Protein AF-A0A2T0V0A3-F1 (afdb_monomer_lite)

Secondary structure (DSSP, 8-state):
----------------HHHHHHHHHHHT-S-HHHHHHHHHHHHHS----HHHHHHTTTS---S-HHHHHGGG-----------------

InterPro domains:
  IPR019239 Bacterial antitoxin of type II TA system, VapB [PF09957] (10-41)

Structure (mmCIF, N/CA/C/O backbone):
data_AF-A0A2T0V0A3-F1
#
_entry.id   AF-A0A2T0V0A3-F1
#
loop_
_atom_site.group_PDB
_atom_site.id
_atom_site.type_symbol
_atom_site.label_atom_id
_atom_site.label_alt_id
_atom_site.label_comp_id
_atom_site.label_asym_id
_atom_site.label_entity_id
_atom_site.label_seq_id
_atom_site.pdbx_PDB_ins_code
_atom_site.Cartn_x
_atom_site.Cartn_y
_atom_site.Cartn_z
_atom_site.occupancy
_atom_site.B_iso_or_equiv
_atom_site.auth_seq_id
_atom_site.auth_comp_id
_atom_site.auth_asym_id
_atom_site.auth_atom_id
_atom_site.pdbx_PDB_model_num
ATOM 1 N N . MET A 1 1 ? 14.738 18.683 -8.330 1.00 37.66 1 MET A N 1
ATOM 2 C CA . MET A 1 1 ? 14.288 17.687 -7.334 1.00 37.66 1 MET A CA 1
ATOM 3 C C . MET A 1 1 ? 12.949 18.165 -6.773 1.00 37.66 1 MET A C 1
ATOM 5 O O . MET A 1 1 ? 12.928 19.100 -5.983 1.00 37.66 1 MET A O 1
ATOM 9 N N . LYS A 1 2 ? 11.819 17.677 -7.309 1.00 40.81 2 LYS A N 1
ATOM 10 C CA . LYS A 1 2 ? 10.482 18.147 -6.903 1.00 40.81 2 LYS A CA 1
ATOM 11 C C . LYS A 1 2 ? 10.125 17.490 -5.573 1.00 40.81 2 LYS A C 1
ATOM 13 O O . LYS A 1 2 ? 9.757 16.323 -5.524 1.00 40.81 2 LYS A O 1
ATOM 18 N N . VAL A 1 3 ? 10.293 18.254 -4.504 1.00 43.25 3 VAL A N 1
ATOM 19 C CA . VAL A 1 3 ? 9.799 17.932 -3.169 1.00 43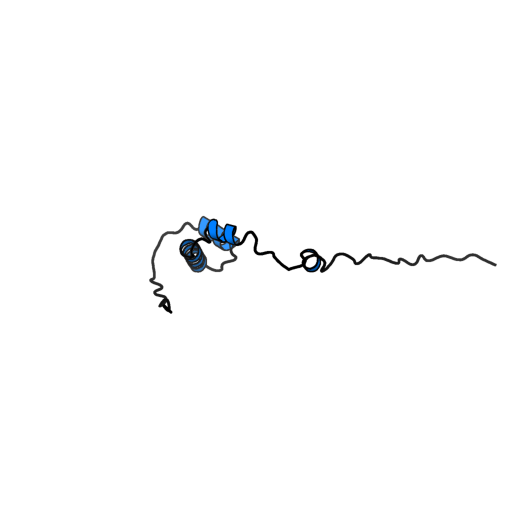.25 3 VAL A CA 1
ATOM 20 C C . VAL A 1 3 ? 8.277 17.908 -3.284 1.00 43.25 3 VAL A C 1
ATOM 22 O O . VAL A 1 3 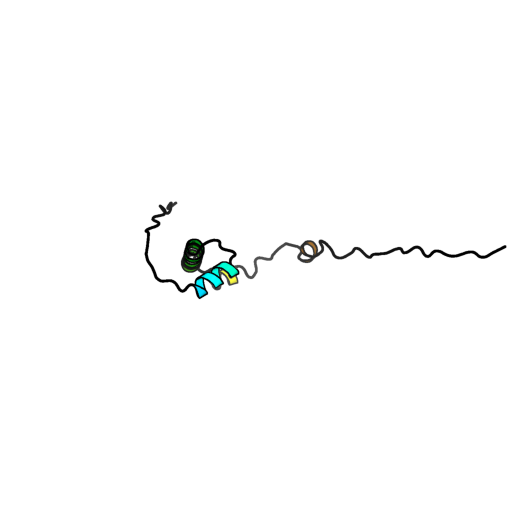? 7.662 18.954 -3.499 1.00 43.25 3 VAL A O 1
ATOM 25 N N . TYR A 1 4 ? 7.661 16.725 -3.248 1.00 53.88 4 TYR A N 1
ATOM 26 C CA . TYR A 1 4 ? 6.208 16.616 -3.176 1.00 53.88 4 TYR A CA 1
ATOM 27 C C . TYR A 1 4 ? 5.777 17.241 -1.852 1.00 53.88 4 TYR A C 1
ATOM 29 O O . TYR A 1 4 ? 5.835 16.616 -0.797 1.00 53.88 4 TYR A O 1
ATOM 37 N N . ARG A 1 5 ? 5.392 18.519 -1.907 1.00 47.34 5 ARG A N 1
ATOM 38 C CA . ARG A 1 5 ? 4.656 19.195 -0.847 1.00 47.34 5 ARG A CA 1
ATOM 39 C C . ARG A 1 5 ? 3.418 18.343 -0.618 1.00 47.34 5 ARG A C 1
ATOM 41 O O . ARG A 1 5 ? 2.543 18.303 -1.478 1.00 47.34 5 ARG A O 1
ATOM 48 N N . TRP A 1 6 ? 3.435 17.592 0.476 1.00 53.69 6 TRP A N 1
ATOM 49 C CA . TRP A 1 6 ? 2.448 16.593 0.854 1.00 53.69 6 TRP A CA 1
ATOM 50 C C . TRP A 1 6 ? 1.105 17.296 1.071 1.00 53.69 6 TRP A C 1
ATOM 52 O O . TRP A 1 6 ? 0.729 17.663 2.179 1.00 53.69 6 TRP A O 1
ATOM 62 N N . CYS A 1 7 ? 0.398 17.576 -0.020 1.00 59.31 7 CYS A N 1
ATOM 63 C CA . CYS A 1 7 ? -0.963 18.067 0.014 1.00 59.31 7 CYS A CA 1
ATOM 64 C C . CYS A 1 7 ? -1.828 16.848 0.329 1.00 59.31 7 CYS A C 1
ATOM 66 O O . CYS A 1 7 ? -2.409 16.237 -0.560 1.00 59.31 7 CYS A O 1
ATOM 68 N N . MET A 1 8 ? -1.827 16.414 1.592 1.00 63.09 8 MET A N 1
ATOM 69 C CA . MET A 1 8 ? -2.832 15.463 2.051 1.00 63.09 8 MET A CA 1
ATOM 70 C C . MET A 1 8 ? -4.123 16.240 2.236 1.00 63.09 8 MET A C 1
ATOM 72 O O . MET A 1 8 ? -4.444 16.703 3.330 1.00 63.09 8 MET A O 1
ATOM 76 N N . THR A 1 9 ? -4.851 16.420 1.143 1.00 69.31 9 THR A N 1
ATOM 77 C CA . THR A 1 9 ? -6.239 16.846 1.210 1.00 69.31 9 THR A CA 1
ATOM 78 C C . THR A 1 9 ? -7.045 15.761 1.914 1.00 69.31 9 THR A C 1
ATOM 80 O O . THR A 1 9 ? -6.879 14.563 1.677 1.00 69.31 9 THR A O 1
ATOM 83 N N . ARG A 1 10 ? -7.885 16.179 2.864 1.00 78.25 10 ARG A N 1
ATOM 84 C CA . ARG A 1 10 ? -8.855 15.282 3.486 1.00 78.25 10 ARG A CA 1
ATOM 85 C C . ARG A 1 10 ? -9.930 14.998 2.446 1.00 78.25 10 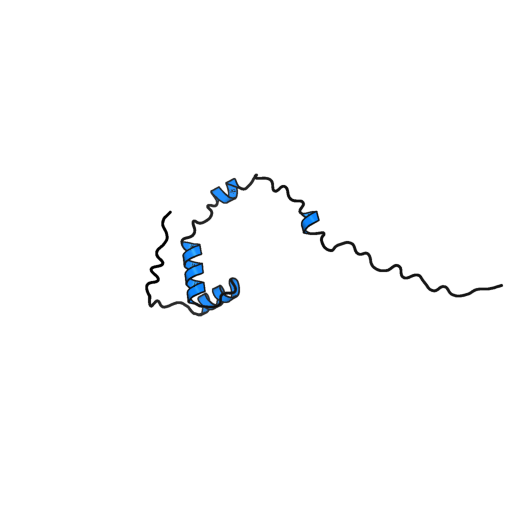ARG A C 1
ATOM 87 O O . ARG A 1 10 ? -10.692 15.897 2.107 1.00 78.25 10 ARG A O 1
ATOM 94 N N . THR A 1 11 ? -9.976 13.768 1.964 1.00 79.44 11 THR A N 1
ATOM 95 C CA . THR A 1 11 ? -11.000 13.308 1.027 1.00 79.44 11 THR A CA 1
ATOM 96 C C . THR A 1 11 ? -11.886 12.308 1.749 1.00 79.44 11 THR A C 1
ATOM 98 O O . THR A 1 11 ? -11.373 11.430 2.441 1.00 79.44 11 THR A O 1
ATOM 101 N N . ASN A 1 12 ? -13.202 12.466 1.620 1.00 84.81 12 ASN A N 1
ATOM 102 C CA . ASN A 1 12 ? -14.165 11.490 2.109 1.00 84.81 12 ASN A CA 1
ATOM 103 C C . ASN A 1 12 ? -14.541 10.593 0.926 1.00 84.81 12 ASN A C 1
ATOM 105 O O . ASN A 1 12 ? -15.095 11.087 -0.054 1.00 84.81 12 ASN A O 1
ATOM 109 N N . ILE A 1 13 ? -14.138 9.329 0.980 1.00 83.75 13 ILE A N 1
ATOM 110 C CA . ILE A 1 13 ? -14.407 8.319 -0.044 1.00 83.75 13 ILE A CA 1
ATOM 111 C C . ILE A 1 13 ? -14.876 7.058 0.665 1.00 83.75 13 ILE A C 1
ATOM 113 O O . ILE A 1 13 ? -14.317 6.698 1.703 1.00 83.75 13 ILE A O 1
ATOM 117 N N . ASP A 1 14 ? -15.883 6.402 0.105 1.00 87.31 14 ASP A N 1
ATOM 118 C CA . ASP A 1 14 ? -16.311 5.092 0.576 1.00 87.31 14 ASP A CA 1
ATOM 119 C C . ASP A 1 14 ? -15.329 4.037 0.067 1.00 87.31 14 ASP A C 1
ATOM 121 O O . ASP A 1 14 ? -14.956 4.019 -1.110 1.00 87.31 14 ASP A O 1
ATOM 125 N N . ILE A 1 15 ? -14.867 3.184 0.976 1.00 86.31 15 ILE A N 1
ATOM 126 C CA . ILE A 1 15 ? -13.919 2.109 0.690 1.00 86.31 15 ILE A CA 1
ATOM 127 C C . ILE A 1 15 ? -14.492 0.837 1.295 1.00 86.31 15 ILE A C 1
ATOM 129 O O . ILE A 1 15 ? -15.036 0.868 2.396 1.00 86.31 15 ILE A O 1
ATOM 133 N N . ASP A 1 16 ? -14.359 -0.265 0.570 1.00 89.56 16 ASP A N 1
ATOM 134 C CA . ASP A 1 16 ? -14.740 -1.579 1.063 1.00 89.56 16 ASP A CA 1
ATOM 135 C C . ASP A 1 16 ? -13.811 -2.011 2.212 1.00 89.56 16 ASP A C 1
ATOM 137 O O . ASP A 1 16 ? -12.588 -2.115 2.053 1.00 89.56 16 ASP A O 1
ATOM 141 N N . ASP A 1 17 ? -14.403 -2.245 3.380 1.00 87.00 17 ASP A N 1
ATOM 142 C CA . ASP A 1 17 ? -13.687 -2.616 4.596 1.00 87.00 17 ASP A CA 1
ATOM 143 C C . ASP A 1 17 ? -13.077 -4.019 4.520 1.00 87.00 17 ASP A C 1
ATOM 145 O O . ASP A 1 17 ? -12.016 -4.244 5.112 1.00 87.00 17 ASP A O 1
ATOM 149 N N . ASP A 1 18 ? -13.671 -4.927 3.742 1.00 90.50 18 ASP A N 1
ATOM 150 C CA . ASP A 1 18 ? -13.155 -6.282 3.555 1.00 90.50 18 ASP A CA 1
ATOM 151 C C . ASP A 1 18 ? -11.874 -6.254 2.711 1.00 90.50 18 ASP A C 1
ATOM 153 O O . ASP A 1 18 ? -10.871 -6.888 3.065 1.00 90.50 18 ASP A O 1
ATOM 157 N N . LEU A 1 19 ? -11.853 -5.434 1.651 1.00 86.88 19 LEU A N 1
ATOM 158 C CA . LEU A 1 19 ? -10.650 -5.210 0.838 1.00 86.88 19 LEU A CA 1
ATOM 159 C C . LEU A 1 19 ? -9.536 -4.552 1.655 1.00 86.88 19 LEU A C 1
ATOM 161 O O . LEU A 1 19 ? -8.368 -4.938 1.556 1.00 86.88 19 LEU A O 1
ATOM 165 N N . VAL A 1 20 ? -9.877 -3.573 2.494 1.00 86.81 20 VAL A N 1
ATOM 166 C CA . VAL A 1 20 ? -8.891 -2.918 3.362 1.00 86.81 20 VAL A CA 1
ATOM 167 C C . VAL A 1 20 ? -8.333 -3.900 4.390 1.00 86.81 20 VAL A C 1
ATOM 169 O O . VAL A 1 20 ? -7.121 -3.911 4.614 1.00 86.81 20 VAL A O 1
ATOM 172 N N . ALA A 1 21 ? -9.169 -4.762 4.968 1.00 87.06 21 ALA A N 1
ATOM 173 C CA . ALA A 1 21 ? -8.729 -5.802 5.893 1.00 87.06 21 ALA A CA 1
ATOM 174 C C . ALA A 1 21 ? -7.812 -6.835 5.219 1.00 87.06 21 ALA A C 1
ATOM 176 O O . ALA A 1 21 ? -6.854 -7.311 5.832 1.00 87.06 21 ALA A O 1
ATOM 177 N N . GLU A 1 22 ? -8.062 -7.190 3.957 1.00 88.19 22 GLU A N 1
ATOM 178 C CA . GLU A 1 22 ? -7.166 -8.060 3.193 1.00 88.19 22 GLU A CA 1
ATOM 179 C C . GLU A 1 22 ? -5.801 -7.398 2.954 1.00 88.19 22 GLU A C 1
ATOM 181 O O . GLU A 1 22 ? -4.764 -8.014 3.204 1.00 88.19 22 GLU A O 1
ATOM 186 N N . VAL A 1 23 ? -5.785 -6.126 2.544 1.00 86.25 23 VAL A N 1
ATOM 187 C CA . VAL A 1 23 ? -4.545 -5.366 2.310 1.00 86.25 23 VAL A CA 1
ATOM 188 C C . VAL A 1 23 ? -3.755 -5.180 3.604 1.00 86.25 23 VAL A C 1
ATOM 190 O O . VAL A 1 23 ? -2.537 -5.358 3.596 1.00 86.25 23 VAL A O 1
ATOM 193 N N . ILE A 1 24 ? -4.435 -4.875 4.711 1.00 87.56 24 ILE A N 1
ATOM 194 C CA . ILE A 1 24 ? -3.822 -4.756 6.036 1.00 87.56 24 ILE A CA 1
ATOM 195 C C . ILE A 1 24 ? -3.148 -6.067 6.435 1.00 87.56 24 ILE A C 1
ATOM 197 O O . ILE A 1 24 ? -1.974 -6.049 6.783 1.00 87.56 24 ILE A O 1
ATOM 201 N N . ARG A 1 25 ? -3.842 -7.206 6.315 1.00 86.38 25 ARG A N 1
ATOM 202 C CA . ARG A 1 25 ? -3.259 -8.519 6.642 1.00 86.38 25 ARG A CA 1
ATOM 203 C C . ARG A 1 25 ? -2.104 -8.894 5.718 1.00 86.38 25 ARG A C 1
ATOM 205 O O . ARG A 1 25 ? -1.132 -9.491 6.160 1.00 86.38 25 ARG A O 1
ATOM 212 N N . LYS A 1 26 ? -2.207 -8.560 4.431 1.00 86.75 26 LYS A N 1
ATOM 213 C CA . LYS A 1 26 ? -1.216 -8.927 3.411 1.00 86.75 26 LYS A CA 1
ATOM 214 C C . LYS A 1 26 ? 0.081 -8.124 3.507 1.00 86.75 26 LYS A C 1
ATOM 216 O O . LYS A 1 26 ? 1.124 -8.625 3.098 1.00 86.75 26 LYS A O 1
ATOM 221 N N . TYR A 1 27 ? 0.009 -6.885 3.986 1.00 84.44 27 TYR A N 1
ATOM 222 C CA . TYR A 1 27 ? 1.149 -5.966 4.051 1.00 84.44 27 TYR A CA 1
ATOM 223 C C . TYR A 1 27 ? 1.481 -5.494 5.472 1.00 84.44 27 TYR A C 1
ATOM 225 O O . TYR A 1 27 ? 2.294 -4.587 5.610 1.00 84.44 27 TYR A O 1
ATOM 233 N N . ASP A 1 28 ? 0.870 -6.110 6.488 1.00 85.44 28 ASP A N 1
ATOM 234 C CA . ASP A 1 28 ? 1.053 -5.831 7.920 1.00 85.44 28 ASP A CA 1
ATOM 235 C C . ASP A 1 28 ? 0.927 -4.335 8.272 1.00 85.44 28 ASP A C 1
ATOM 237 O O . ASP A 1 28 ? 1.820 -3.712 8.842 1.00 85.44 28 ASP A O 1
ATOM 241 N N . LEU A 1 29 ? -0.180 -3.719 7.842 1.00 87.50 29 LEU A N 1
ATOM 242 C CA . LEU A 1 29 ? -0.408 -2.275 7.989 1.00 87.50 29 LEU A CA 1
ATOM 243 C C . LEU A 1 29 ? -1.243 -1.938 9.225 1.00 87.50 29 LEU A C 1
ATOM 245 O O . LEU A 1 29 ? -2.118 -2.696 9.634 1.00 87.50 29 LEU A O 1
ATOM 249 N N . SER A 1 30 ? -1.048 -0.741 9.778 1.00 81.19 30 SER A N 1
ATOM 250 C CA . SER A 1 30 ? -1.710 -0.336 11.025 1.00 81.19 30 SER A CA 1
ATOM 251 C C . SER A 1 30 ? -3.024 0.424 10.813 1.00 81.19 30 SER A C 1
ATOM 253 O O . SER A 1 30 ? -3.853 0.503 11.721 1.00 81.19 30 SER A O 1
ATOM 255 N N . SER A 1 31 ? -3.250 0.997 9.622 1.00 85.25 31 SER A N 1
ATOM 256 C CA . SER A 1 31 ? -4.430 1.831 9.367 1.00 85.25 31 SER A CA 1
ATOM 257 C C . SER A 1 31 ? -4.973 1.745 7.941 1.00 85.25 31 SER A C 1
ATOM 259 O O . SER A 1 31 ? -4.243 1.525 6.973 1.00 85.25 31 SER A O 1
ATOM 261 N N . LYS A 1 32 ? -6.272 2.045 7.791 1.00 84.19 32 LYS A N 1
ATOM 262 C CA . LYS A 1 32 ? -6.923 2.180 6.476 1.00 84.19 32 LYS A CA 1
ATOM 263 C C . LYS A 1 32 ? -6.236 3.240 5.602 1.00 84.19 32 LYS A C 1
ATOM 265 O O . LYS A 1 32 ? -6.133 3.082 4.391 1.00 84.19 32 LYS A O 1
ATOM 270 N N . ARG A 1 33 ? -5.719 4.314 6.214 1.00 84.00 33 ARG A N 1
ATOM 271 C CA . ARG A 1 33 ? -4.991 5.379 5.505 1.00 84.00 33 ARG A CA 1
ATOM 272 C C . ARG A 1 33 ? -3.677 4.869 4.919 1.00 84.00 33 ARG A C 1
ATOM 274 O O . ARG A 1 33 ? -3.364 5.216 3.787 1.00 84.00 33 ARG A O 1
ATOM 281 N N . GLU A 1 34 ? -2.935 4.058 5.669 1.00 82.56 34 GLU A N 1
ATOM 282 C CA . GLU A 1 34 ? -1.709 3.422 5.174 1.00 82.56 34 GLU A CA 1
ATOM 283 C C . GLU A 1 34 ? -2.002 2.432 4.052 1.00 82.56 34 GLU A C 1
ATOM 285 O O . GLU A 1 34 ? -1.283 2.420 3.058 1.00 82.56 34 GLU A O 1
ATOM 290 N N . ALA A 1 35 ? -3.089 1.661 4.158 1.00 86.31 35 ALA A N 1
ATOM 291 C CA . ALA A 1 35 ? -3.523 0.769 3.085 1.00 86.31 35 ALA A CA 1
ATOM 292 C C . ALA A 1 35 ? -3.795 1.535 1.781 1.00 86.31 35 ALA A C 1
ATOM 294 O O . ALA A 1 35 ? -3.322 1.135 0.716 1.00 86.31 35 ALA A O 1
ATOM 295 N N . VAL A 1 36 ? -4.487 2.676 1.869 1.00 85.44 36 VAL A N 1
ATOM 296 C CA . VAL A 1 36 ? -4.765 3.543 0.713 1.00 85.44 36 VAL A CA 1
ATOM 297 C C . VAL A 1 36 ? -3.492 4.194 0.171 1.00 85.44 36 VAL A C 1
ATOM 299 O O . VAL A 1 36 ? -3.286 4.201 -1.040 1.00 85.44 36 VAL A O 1
ATOM 302 N N . ASP A 1 37 ? -2.616 4.709 1.037 1.00 83.94 37 ASP A N 1
ATOM 303 C CA . ASP A 1 37 ? -1.343 5.307 0.615 1.00 83.94 37 ASP A CA 1
ATOM 304 C C . ASP A 1 37 ? -0.455 4.273 -0.094 1.00 83.94 37 ASP A C 1
ATOM 306 O O . ASP A 1 37 ? 0.079 4.547 -1.168 1.00 83.94 37 ASP A O 1
ATOM 310 N N . LEU A 1 38 ? -0.372 3.048 0.436 1.00 84.19 38 LEU A N 1
ATOM 311 C CA . LEU A 1 38 ? 0.359 1.948 -0.189 1.00 84.19 38 LEU A CA 1
ATOM 312 C C . LEU A 1 38 ? -0.248 1.553 -1.540 1.00 84.19 38 LEU A C 1
ATOM 314 O O . LEU A 1 38 ? 0.493 1.343 -2.501 1.00 84.19 38 LEU A O 1
ATOM 318 N N . ALA A 1 39 ? -1.576 1.456 -1.633 1.00 84.62 39 ALA A N 1
ATOM 319 C CA . ALA A 1 39 ? -2.265 1.131 -2.880 1.00 84.62 39 ALA A CA 1
ATOM 320 C C . ALA A 1 39 ? -2.013 2.200 -3.953 1.00 84.62 39 ALA A C 1
ATOM 322 O O . ALA A 1 39 ? -1.642 1.868 -5.079 1.00 84.62 39 ALA A O 1
ATOM 323 N N . LEU A 1 40 ? -2.119 3.482 -3.590 1.00 82.94 40 LEU A N 1
ATOM 324 C CA . LEU A 1 40 ? -1.837 4.598 -4.492 1.00 82.94 40 LEU A CA 1
ATOM 325 C C . LEU A 1 40 ? -0.366 4.638 -4.900 1.00 82.94 40 LEU A C 1
ATOM 327 O O . LEU A 1 40 ? -0.073 4.852 -6.071 1.00 82.94 40 LEU A O 1
ATOM 331 N N . ARG A 1 41 ? 0.570 4.375 -3.982 1.00 80.88 41 ARG A N 1
ATOM 332 C CA . ARG A 1 41 ? 2.002 4.281 -4.309 1.00 80.88 41 ARG A CA 1
ATOM 333 C C . ARG A 1 41 ? 2.324 3.105 -5.212 1.00 80.88 41 ARG A C 1
ATOM 335 O O . ARG A 1 41 ? 3.228 3.226 -6.025 1.00 80.88 41 ARG A O 1
ATOM 342 N N . LYS A 1 42 ? 1.612 1.986 -5.097 1.00 80.31 42 LYS A N 1
ATOM 343 C CA . LYS A 1 42 ? 1.768 0.850 -6.014 1.00 80.31 42 LYS A CA 1
ATOM 344 C C . LYS A 1 42 ? 1.162 1.122 -7.381 1.00 80.31 42 LYS A C 1
ATOM 346 O O . LYS A 1 42 ? 1.739 0.710 -8.376 1.00 80.31 42 LYS A O 1
ATOM 351 N N . ALA A 1 43 ? 0.032 1.821 -7.425 1.00 78.56 43 ALA A N 1
ATOM 352 C CA . ALA A 1 43 ? -0.606 2.217 -8.674 1.00 78.56 43 ALA A CA 1
ATOM 353 C C . ALA A 1 43 ? 0.178 3.325 -9.404 1.00 78.56 43 ALA A C 1
ATOM 355 O O . ALA A 1 43 ? 0.242 3.330 -10.628 1.00 78.56 43 ALA A O 1
ATOM 356 N N . ALA A 1 44 ? 0.768 4.262 -8.656 1.00 74.38 44 ALA A N 1
ATOM 357 C CA . ALA A 1 44 ? 1.525 5.396 -9.188 1.00 74.38 44 ALA A CA 1
ATOM 358 C C . ALA A 1 44 ? 3.025 5.110 -9.347 1.00 74.38 44 ALA A C 1
ATOM 360 O O . ALA A 1 44 ? 3.694 5.749 -10.159 1.00 74.38 44 ALA A O 1
ATOM 361 N N . GLY A 1 45 ? 3.573 4.189 -8.555 1.00 63.66 45 GLY A N 1
ATOM 362 C CA . GLY A 1 45 ? 4.919 3.674 -8.735 1.00 63.66 45 GLY A CA 1
ATOM 363 C C . GLY A 1 45 ? 4.973 3.032 -10.105 1.00 63.66 45 GLY A C 1
ATOM 364 O O . GLY A 1 45 ? 4.199 2.117 -10.370 1.00 63.66 45 GLY A O 1
ATOM 365 N N . SER A 1 46 ? 5.833 3.566 -10.979 1.00 53.88 46 SER A N 1
ATOM 366 C CA . SER A 1 46 ? 6.010 3.066 -12.339 1.00 53.88 46 SER A CA 1
ATOM 367 C C . SER A 1 46 ? 6.090 1.551 -12.264 1.00 53.88 46 SER A C 1
ATOM 369 O O . SER A 1 46 ? 7.024 1.028 -11.652 1.00 53.88 46 SER A O 1
ATOM 371 N N . ALA A 1 47 ? 5.081 0.867 -12.815 1.00 56.38 47 ALA A N 1
ATOM 372 C CA . ALA A 1 47 ? 5.110 -0.576 -12.933 1.00 56.38 47 ALA A CA 1
ATOM 373 C C . ALA A 1 47 ? 6.479 -0.905 -13.514 1.00 56.38 47 ALA A C 1
ATOM 375 O O . ALA A 1 47 ? 6.853 -0.342 -14.548 1.00 56.38 47 ALA A O 1
ATOM 376 N N . ILE A 1 48 ? 7.263 -1.712 -12.797 1.00 57.28 48 ILE A N 1
ATOM 377 C CA . ILE A 1 48 ? 8.495 -2.233 -13.361 1.00 57.28 48 ILE A CA 1
ATOM 378 C C . ILE A 1 48 ? 8.046 -2.913 -14.648 1.00 57.28 48 ILE A C 1
ATOM 380 O O . ILE A 1 48 ? 7.277 -3.876 -14.603 1.00 57.28 48 ILE A O 1
ATOM 384 N N . THR A 1 49 ? 8.400 -2.320 -15.787 1.00 64.81 49 THR A N 1
ATOM 385 C CA . THR A 1 49 ? 7.874 -2.796 -17.056 1.00 64.81 49 THR A CA 1
ATOM 386 C C . THR A 1 49 ? 8.378 -4.221 -17.238 1.00 64.81 49 THR A C 1
ATOM 388 O O . THR A 1 49 ? 9.517 -4.517 -16.857 1.00 64.81 49 THR A O 1
ATOM 391 N N . PRO A 1 50 ? 7.564 -5.127 -17.799 1.00 64.50 50 PRO A N 1
ATOM 392 C CA . PRO A 1 50 ? 8.022 -6.475 -18.115 1.00 64.50 50 PRO A CA 1
ATOM 393 C C . PRO A 1 50 ? 9.347 -6.455 -18.890 1.00 64.50 50 PRO A C 1
ATOM 395 O O . PRO A 1 50 ? 10.214 -7.283 -18.633 1.00 64.50 50 PRO A O 1
ATOM 398 N N . ASP A 1 51 ? 9.543 -5.443 -19.741 1.00 65.69 51 ASP A N 1
ATOM 399 C CA . ASP A 1 51 ? 10.784 -5.194 -20.480 1.00 65.69 51 ASP A CA 1
ATOM 400 C C . ASP A 1 51 ? 11.979 -4.855 -19.580 1.00 65.69 51 ASP A C 1
ATOM 402 O O . ASP A 1 51 ? 13.086 -5.326 -19.831 1.00 65.69 51 ASP A O 1
ATOM 406 N N . PHE A 1 52 ? 11.787 -4.081 -18.505 1.00 66.31 52 PHE A N 1
ATOM 407 C CA . PHE A 1 52 ? 12.846 -3.816 -17.529 1.00 66.31 52 PHE A CA 1
ATOM 408 C C . PHE A 1 52 ? 13.212 -5.087 -16.759 1.00 66.31 52 PHE A C 1
ATOM 410 O O . PHE A 1 52 ? 14.394 -5.383 -16.620 1.00 66.31 52 PHE A O 1
ATOM 417 N N . VAL A 1 53 ? 12.228 -5.889 -16.328 1.00 69.00 53 VAL A N 1
ATOM 418 C CA . VAL A 1 53 ? 12.498 -7.196 -15.691 1.00 69.00 53 VAL A CA 1
ATOM 419 C C . VAL A 1 53 ? 13.253 -8.121 -16.645 1.00 69.00 53 VAL A C 1
ATOM 421 O O . VAL A 1 53 ? 14.217 -8.770 -16.246 1.00 69.00 53 VAL A O 1
ATOM 424 N N . TRP A 1 54 ? 12.857 -8.153 -17.918 1.00 68.88 54 TRP A N 1
ATOM 425 C CA . TRP A 1 54 ? 13.563 -8.912 -18.947 1.00 68.88 54 TRP A CA 1
ATOM 426 C C . TRP A 1 54 ? 14.971 -8.388 -19.210 1.00 68.88 54 TRP A C 1
ATOM 428 O O . TRP A 1 54 ? 15.872 -9.188 -19.431 1.00 68.88 54 TRP A O 1
ATOM 438 N N . SER A 1 55 ? 15.186 -7.077 -19.117 1.00 71.12 55 SER A N 1
ATOM 439 C CA . SER A 1 55 ? 16.516 -6.468 -19.239 1.00 71.12 55 SER A CA 1
ATOM 440 C C . SER A 1 55 ? 17.436 -6.841 -18.071 1.00 71.12 55 SER A C 1
ATOM 442 O O . SER A 1 55 ? 18.652 -6.872 -18.236 1.00 71.12 55 SER A O 1
ATOM 444 N N . LEU A 1 56 ? 16.874 -7.179 -16.903 1.00 68.06 56 LEU A N 1
ATOM 445 C CA . LEU A 1 56 ? 17.625 -7.746 -15.779 1.00 68.06 56 LEU A CA 1
ATOM 446 C C . LEU A 1 56 ? 17.919 -9.248 -15.964 1.00 68.06 56 LEU A C 1
ATOM 448 O O . LEU A 1 56 ? 18.713 -9.827 -15.226 1.00 68.06 56 LEU A O 1
ATOM 452 N N . LYS A 1 57 ? 17.313 -9.923 -16.945 1.00 63.59 57 LYS A N 1
ATOM 453 C CA . LYS A 1 57 ? 17.618 -11.328 -17.223 1.00 63.59 57 LYS A CA 1
ATOM 454 C C . LYS A 1 57 ? 18.953 -11.419 -17.964 1.00 63.59 57 LYS A C 1
ATOM 456 O O . LYS A 1 57 ? 19.010 -11.265 -19.179 1.00 63.59 57 LYS A O 1
ATOM 461 N N . GLY A 1 58 ? 20.024 -11.694 -17.226 1.00 67.75 58 GLY A N 1
ATOM 462 C CA . GLY A 1 58 ? 21.377 -11.823 -17.779 1.00 67.75 58 GLY A CA 1
ATOM 463 C C . GLY A 1 58 ? 22.428 -10.992 -17.050 1.00 67.75 58 GLY A C 1
ATOM 464 O O . GLY A 1 58 ? 23.615 -11.240 -17.244 1.00 67.75 58 GLY A O 1
ATOM 465 N N . ILE A 1 59 ? 22.020 -10.079 -16.159 1.00 68.19 59 ILE A N 1
ATOM 466 C CA . ILE A 1 59 ? 22.914 -9.617 -15.095 1.00 68.19 59 ILE A CA 1
ATOM 467 C C . ILE A 1 59 ? 23.098 -10.794 -14.135 1.00 68.19 59 ILE A C 1
ATOM 469 O O . ILE A 1 59 ? 22.228 -11.111 -13.327 1.00 68.19 59 ILE A O 1
ATOM 473 N N . GLY A 1 60 ? 24.183 -11.542 -14.331 1.00 63.59 60 GLY A N 1
ATOM 474 C CA . GLY A 1 60 ? 24.535 -12.664 -13.472 1.00 63.59 60 GLY A CA 1
ATOM 475 C C . GLY A 1 60 ? 24.531 -12.219 -12.013 1.00 63.59 60 GLY A C 1
ATOM 476 O O . GLY A 1 60 ? 25.022 -11.143 -11.679 1.00 63.59 60 GLY A O 1
ATOM 477 N N . TRP A 1 61 ? 23.928 -13.026 -11.149 1.00 76.44 61 TRP A N 1
ATOM 478 C CA . TRP A 1 61 ? 24.041 -12.831 -9.714 1.00 76.44 61 TRP A CA 1
ATOM 479 C C . TRP A 1 61 ? 25.296 -13.573 -9.246 1.00 76.44 61 TRP A C 1
ATOM 481 O O . TRP A 1 61 ? 25.375 -14.786 -9.404 1.00 76.44 61 TRP A O 1
ATOM 491 N N . GLU A 1 62 ? 26.287 -12.842 -8.729 1.00 71.19 62 GLU A N 1
ATOM 492 C CA . GLU A 1 62 ? 27.600 -13.380 -8.317 1.00 71.19 62 GLU A CA 1
ATOM 493 C C . GLU A 1 62 ? 27.610 -14.005 -6.913 1.00 71.19 62 GLU A C 1
ATOM 495 O O . GLU A 1 62 ? 28.661 -14.409 -6.420 1.00 71.19 62 GLU A O 1
ATOM 500 N N . GLY A 1 63 ? 26.466 -14.067 -6.233 1.00 72.25 63 GLY A N 1
ATOM 501 C CA . GLY A 1 63 ? 26.409 -14.698 -4.922 1.00 72.25 63 GLY A CA 1
ATOM 502 C C . GLY A 1 63 ? 26.436 -16.225 -5.012 1.00 72.25 63 GLY A C 1
ATOM 503 O O . GLY A 1 63 ? 26.026 -16.827 -6.004 1.00 72.25 63 GLY A O 1
ATOM 504 N N . ASP A 1 64 ? 26.892 -16.859 -3.938 1.00 76.44 64 ASP A N 1
ATOM 505 C CA . ASP A 1 64 ? 26.761 -18.299 -3.749 1.00 76.44 64 ASP A CA 1
ATOM 506 C C . ASP A 1 64 ? 25.434 -18.595 -3.030 1.00 76.44 64 ASP A C 1
ATOM 508 O O . ASP A 1 64 ? 25.219 -18.193 -1.882 1.00 76.44 64 ASP A O 1
ATOM 512 N N . LEU A 1 65 ? 24.514 -19.268 -3.729 1.00 79.25 65 LEU A N 1
ATOM 513 C CA . LEU A 1 65 ? 23.210 -19.648 -3.177 1.00 79.25 65 LEU A CA 1
ATOM 514 C C . LEU A 1 65 ? 23.343 -20.661 -2.040 1.00 79.25 65 LEU A C 1
ATOM 516 O O . LEU A 1 65 ? 22.504 -20.658 -1.136 1.00 79.25 65 LEU A O 1
ATOM 520 N N . ASP A 1 66 ? 24.362 -21.515 -2.087 1.00 75.12 66 ASP A N 1
ATOM 521 C CA . ASP A 1 66 ? 24.558 -22.573 -1.106 1.00 75.12 66 ASP A CA 1
ATOM 522 C C . ASP A 1 66 ? 25.188 -22.007 0.166 1.00 75.12 66 ASP A C 1
ATOM 524 O O . ASP A 1 66 ? 24.743 -22.355 1.255 1.00 75.12 66 ASP A O 1
ATOM 528 N N . ALA A 1 67 ? 26.083 -21.019 0.063 1.00 76.38 67 ALA A N 1
ATOM 529 C CA . ALA A 1 67 ? 26.572 -20.268 1.224 1.00 76.38 67 ALA A CA 1
ATOM 530 C C . ALA A 1 67 ? 25.463 -19.480 1.951 1.00 76.38 67 ALA A C 1
ATOM 532 O O . ALA A 1 67 ? 25.496 -19.357 3.174 1.00 76.38 67 ALA A O 1
ATOM 533 N N . LEU A 1 68 ? 24.459 -18.963 1.226 1.00 77.88 68 LEU A N 1
ATOM 534 C CA . LEU A 1 68 ? 23.312 -18.273 1.838 1.00 77.88 68 LEU A CA 1
ATOM 535 C C . LEU A 1 68 ? 22.290 -19.226 2.474 1.00 77.88 68 LEU A C 1
ATOM 537 O O . LEU A 1 68 ? 21.519 -18.801 3.334 1.00 77.88 68 LEU A O 1
ATOM 541 N N . ARG A 1 69 ? 22.249 -20.493 2.045 1.00 78.75 69 ARG A N 1
ATOM 542 C CA . ARG A 1 69 ? 21.340 -21.516 2.594 1.00 78.75 69 ARG A CA 1
ATOM 543 C C . ARG A 1 69 ? 21.992 -22.376 3.670 1.00 78.75 69 ARG A C 1
ATOM 545 O O . ARG A 1 69 ? 21.300 -22.841 4.568 1.00 78.75 69 ARG A O 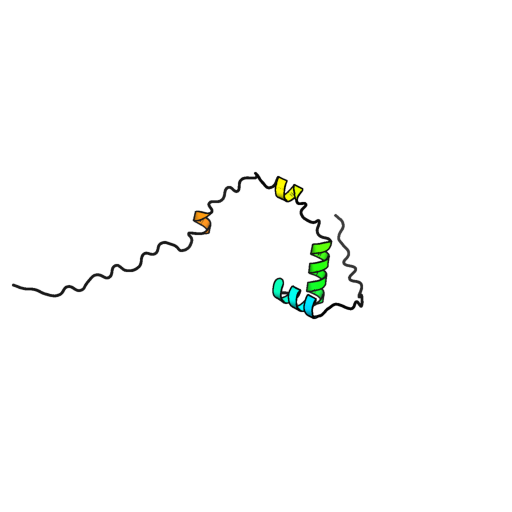1
ATOM 552 N N . GLY A 1 70 ? 23.301 -22.573 3.585 1.00 64.62 70 GLY A N 1
ATOM 553 C CA . GLY A 1 70 ? 24.093 -23.474 4.417 1.00 64.62 70 GLY A CA 1
ATOM 554 C C . GLY A 1 70 ? 24.466 -22.919 5.788 1.00 64.62 70 GLY A C 1
ATOM 555 O O . GLY A 1 70 ? 25.444 -23.372 6.371 1.00 64.62 70 GLY A O 1
ATOM 556 N N . GLY A 1 71 ? 23.704 -21.957 6.312 1.00 61.38 71 GLY A N 1
ATOM 557 C CA . GLY A 1 71 ? 23.901 -21.456 7.669 1.00 61.38 71 GLY A CA 1
ATOM 558 C C . GLY A 1 71 ? 23.641 -22.496 8.759 1.00 61.38 71 GLY A C 1
ATOM 559 O O . GLY A 1 71 ? 24.144 -22.299 9.850 1.00 61.38 71 GLY A O 1
ATOM 560 N N . ASP A 1 72 ? 22.920 -23.590 8.470 1.00 62.22 72 ASP A N 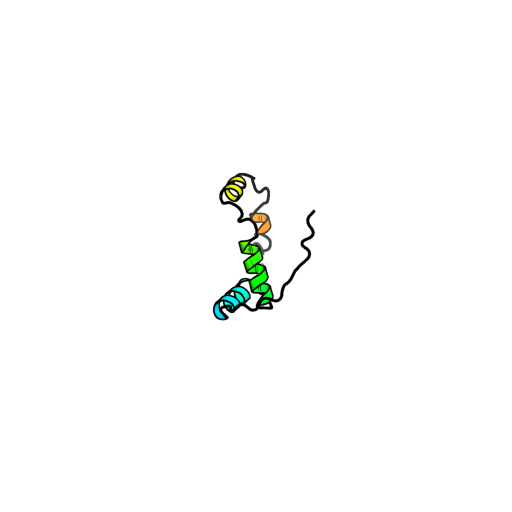1
ATOM 561 C CA . ASP A 1 72 ? 22.590 -24.638 9.446 1.00 62.22 72 ASP A CA 1
ATOM 562 C C . ASP A 1 72 ? 22.258 -25.976 8.747 1.00 62.22 72 ASP A C 1
ATOM 564 O O . ASP A 1 72 ? 21.105 -26.403 8.712 1.00 62.22 72 ASP A O 1
ATOM 568 N N . ALA A 1 73 ? 23.230 -26.654 8.131 1.00 60.00 73 ALA A N 1
ATOM 569 C CA . ALA A 1 73 ? 23.009 -28.024 7.645 1.00 60.00 73 ALA A CA 1
ATOM 570 C C . ALA A 1 73 ? 24.303 -28.844 7.580 1.00 60.00 73 ALA A C 1
ATOM 572 O O . ALA A 1 73 ? 24.647 -29.367 6.532 1.00 60.00 73 ALA A O 1
ATOM 573 N N . ASP A 1 74 ? 25.031 -28.919 8.693 1.00 57.22 74 ASP A N 1
ATOM 574 C CA . ASP A 1 74 ? 25.808 -30.112 9.054 1.00 57.22 74 ASP A CA 1
ATOM 575 C C . ASP A 1 74 ? 26.293 -29.972 10.502 1.00 57.22 74 ASP A C 1
ATOM 577 O O . ASP A 1 74 ? 27.437 -29.641 10.803 1.00 57.22 74 ASP A O 1
ATOM 581 N N . THR A 1 75 ? 25.385 -30.219 11.445 1.00 60.06 75 THR A N 1
ATOM 582 C CA . THR A 1 75 ? 25.787 -30.784 12.735 1.00 60.06 75 THR A CA 1
ATOM 583 C C . THR A 1 75 ? 25.313 -32.230 12.744 1.00 60.06 75 THR A C 1
ATOM 585 O O . THR A 1 75 ? 24.168 -32.485 13.116 1.00 60.06 75 THR A O 1
ATOM 588 N N . PRO A 1 76 ? 26.139 -33.200 12.314 1.00 53.84 76 PRO A N 1
ATOM 589 C CA . PRO A 1 76 ? 25.884 -34.582 12.657 1.00 53.84 76 PRO A CA 1
ATOM 590 C C . PRO A 1 76 ? 26.113 -34.751 14.159 1.00 53.84 76 PRO A C 1
ATOM 592 O O . PRO A 1 76 ? 27.216 -34.678 14.700 1.00 53.84 76 PRO A O 1
ATOM 595 N N . GLU A 1 77 ? 24.981 -34.923 14.812 1.00 53.78 77 GLU A N 1
ATOM 596 C CA . GLU A 1 77 ? 24.781 -35.352 16.175 1.00 53.78 77 GLU A CA 1
ATOM 597 C C . GLU A 1 77 ? 25.562 -36.645 16.492 1.00 53.78 77 GLU A C 1
ATOM 599 O O . GLU A 1 77 ? 25.563 -37.599 15.718 1.00 53.78 77 GLU A O 1
ATOM 604 N N . GLY A 1 78 ? 26.120 -36.716 17.704 1.00 51.56 78 GLY A N 1
ATOM 605 C CA . GLY A 1 78 ? 26.092 -37.951 18.490 1.00 51.56 78 GLY A CA 1
ATOM 606 C C . GLY A 1 78 ? 27.222 -38.967 18.307 1.00 51.56 78 GLY A C 1
ATOM 607 O O . GLY A 1 78 ? 26.951 -40.118 17.973 1.00 51.56 78 GLY A O 1
ATOM 608 N N . GLU A 1 79 ? 28.440 -38.634 18.743 1.00 49.66 79 GLU A N 1
ATOM 609 C CA . GLU A 1 79 ? 29.354 -39.653 19.284 1.00 49.66 79 GLU A CA 1
ATOM 610 C C . GLU A 1 79 ? 28.797 -40.115 20.647 1.00 49.66 79 GLU A C 1
ATOM 612 O O . GLU A 1 79 ? 29.173 -39.636 21.720 1.00 49.66 79 GLU A O 1
ATOM 617 N N . ARG A 1 80 ? 27.818 -41.025 20.610 1.00 53.25 80 ARG A N 1
ATOM 618 C CA . ARG A 1 80 ? 27.446 -41.825 21.778 1.00 53.25 80 ARG A CA 1
ATOM 619 C C . ARG A 1 80 ? 28.529 -42.881 21.961 1.00 53.25 80 ARG A C 1
ATOM 621 O O . ARG A 1 80 ? 28.397 -43.988 21.448 1.00 53.25 80 ARG A O 1
ATOM 628 N N . VAL A 1 81 ? 29.581 -42.530 22.704 1.00 58.94 81 VAL A N 1
ATOM 629 C CA . VAL A 1 81 ? 30.553 -43.501 23.220 1.00 58.94 81 VAL A CA 1
ATOM 630 C C . VAL A 1 81 ? 29.786 -44.535 24.038 1.00 58.94 81 VAL A C 1
ATOM 632 O O . VAL A 1 81 ? 29.264 -44.249 25.117 1.00 58.94 81 VAL A O 1
ATOM 635 N N . GLY A 1 82 ? 29.675 -45.733 23.468 1.00 48.12 82 GLY A N 1
ATOM 636 C CA . GLY A 1 82 ? 29.077 -46.888 24.108 1.00 48.12 82 GLY A CA 1
ATOM 637 C C . GLY A 1 82 ? 29.832 -47.240 25.382 1.00 48.12 82 GLY A C 1
ATOM 638 O O . GLY A 1 82 ? 31.041 -47.453 25.378 1.00 48.12 82 GLY A O 1
ATOM 639 N N . THR A 1 83 ? 29.099 -47.320 26.484 1.00 59.62 83 THR A N 1
ATOM 640 C CA . THR A 1 83 ? 29.557 -47.992 27.692 1.00 59.62 83 THR A CA 1
ATOM 641 C C . THR A 1 83 ? 29.625 -49.495 27.427 1.00 59.62 83 THR A C 1
ATOM 643 O O . THR A 1 83 ? 28.612 -50.188 27.493 1.00 59.62 83 THR A O 1
ATOM 646 N N . ASP A 1 84 ? 30.820 -49.990 27.145 1.00 54.84 84 ASP A N 1
ATOM 647 C CA . ASP A 1 84 ? 31.234 -51.367 27.414 1.00 54.84 84 ASP A CA 1
ATOM 648 C C . ASP A 1 84 ? 32.077 -51.298 28.712 1.00 54.84 84 ASP A C 1
ATOM 650 O O . ASP A 1 84 ? 33.016 -50.515 28.800 1.00 54.84 84 ASP A O 1
ATOM 654 N N . GLY A 1 85 ? 31.776 -51.978 29.818 1.00 51.69 85 GLY A N 1
ATOM 655 C CA . GLY A 1 85 ? 30.970 -53.187 29.925 1.00 51.69 85 GLY A CA 1
ATOM 656 C C . GLY A 1 85 ? 31.755 -54.472 30.208 1.00 51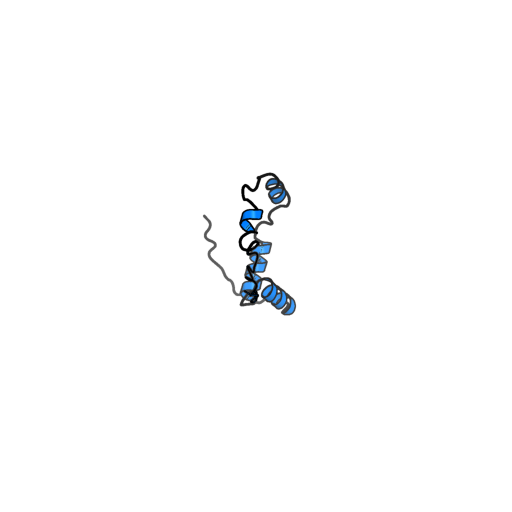.69 85 GLY A C 1
ATOM 657 O O . GLY A 1 85 ? 31.225 -55.526 29.911 1.00 51.69 85 GLY A O 1
ATOM 658 N N . ARG A 1 86 ? 32.932 -54.416 30.856 1.00 51.25 86 ARG A N 1
ATOM 659 C CA . ARG A 1 86 ? 33.514 -55.477 31.720 1.00 51.25 86 ARG A CA 1
ATOM 660 C C . ARG A 1 86 ? 33.518 -56.918 31.161 1.00 51.25 86 ARG A C 1
ATOM 662 O O . ARG A 1 86 ? 32.545 -57.649 31.294 1.00 51.25 86 ARG A O 1
ATOM 669 N N . SER A 1 87 ? 34.713 -57.407 30.832 1.00 43.06 87 SER A N 1
ATOM 670 C CA . SER A 1 87 ? 35.178 -58.794 31.052 1.00 43.06 87 SER A CA 1
ATOM 671 C C . SER A 1 87 ? 36.691 -58.798 30.790 1.00 43.06 87 SER A C 1
ATOM 673 O O . SER A 1 87 ? 37.115 -58.222 29.801 1.00 43.06 87 SER A O 1
ATOM 675 N N . GLY A 1 88 ? 37.617 -59.337 31.575 1.00 47.31 88 GLY A N 1
ATOM 676 C CA . GLY A 1 88 ? 37.600 -60.281 32.681 1.00 47.31 88 GLY A CA 1
ATOM 677 C C . GLY A 1 88 ? 38.927 -61.042 32.580 1.00 47.31 88 GLY A C 1
ATOM 678 O O . GLY A 1 88 ? 39.135 -61.707 31.570 1.00 47.31 88 GLY A O 1
ATOM 679 N N . VAL A 1 89 ? 39.817 -60.901 33.569 1.00 46.38 89 VAL A N 1
ATOM 680 C CA . VAL A 1 89 ? 40.884 -61.860 33.922 1.00 46.38 89 VAL A CA 1
ATOM 681 C C . VAL A 1 89 ? 41.161 -61.724 35.413 1.00 46.38 89 VAL A C 1
ATOM 683 O O . VAL A 1 89 ? 41.241 -60.560 35.869 1.00 46.38 89 VAL A O 1
#

Organism: NCBI:txid407159

pLDDT: mean 70.03, std 14.35, range [37.66, 90.5]

Radius of gyration: 28.37 Å; chains: 1; bounding box: 57×81×54 Å

Sequence (89 aa):
MKVYRWCMTRTNIDIDDDLVAEVIRKYDLSSKREAVDLALRKAAGSAITPDFVWSLKGIGWEGDLDALRGGDADTPEGERVGTDGRSGV

Foldseek 3Di:
DDDPPPPPDDDDDDDDPVVLVVQCVVVVDDDSVVSVVVVVCVVVVPDCPVVNVVVCVPVDDPDDPCVVVVPDPDDPDDPPPDDDDDDDD